Protein AF-A0A9K3IS12-F1 (afdb_monomer)

Secondary structure (DSSP, 8-state):
--------EEPEEE-PPP--SSS--STTHHHH------TTS---SEEE--SSHHHHHHHHHHHHHTT-EEEEESS---TT-TTT--SS-EEEEEGGG---EEEETTTTEEEE-TT-BHHHHHHHHHTT-SSEE----S-TTSBHHHHHHT---

Radius of gyration: 18.66 Å; Cα contacts (8 Å, |Δi|>4): 266; chains: 1; bounding box: 46×37×56 Å

Sequence (153 aa):
MMNSRLNCSVITLHFRRFHNLSSIQNQQCHHLFSTHLHPNIRKPSVIVTPTIETQIQAALFCAKKHRYEMRIRDGGHDFEGLSYTADVPFVMLDLVNMRAIDVNVANRTAWVQGGALLGELYYTISQKTDTLYFPAGIWAGVGVSGFLSGGGC

InterPro domains:
  IPR006094 FAD linked oxidase, N-terminal [PF01565] (44-152)
  IPR016166 FAD-binding domain, PCMH-type [PS51387] (40-153)
  IPR016167 FAD-binding, type PCMH, subdomain 1 [G3DSA:3.30.43.10] (3-98)
  IPR016169 FAD-binding, type PCMH, subdomain 2 [G3DSA:3.30.465.10] (103-152)
  IPR036318 FAD-binding, type PCMH-like superfamily [SSF56176] (34-153)

Mean predicted aligned error: 7.51 Å

Organism: Helianthus annuus (NCBI:txid4232)

Structure (mmCIF, N/CA/C/O backbone):
data_AF-A0A9K3IS12-F1
#
_entry.id   AF-A0A9K3IS12-F1
#
loop_
_atom_site.group_PDB
_atom_site.id
_atom_site.type_symbol
_atom_site.label_atom_id
_atom_site.label_alt_id
_atom_site.label_comp_id
_atom_site.label_asym_id
_atom_site.label_entity_id
_atom_site.label_seq_id
_atom_site.pdbx_PDB_ins_code
_atom_site.Cartn_x
_atom_site.Cartn_y
_atom_site.Cartn_z
_atom_site.occupancy
_atom_site.B_iso_or_equiv
_atom_site.auth_seq_id
_atom_site.auth_comp_id
_atom_site.auth_asym_id
_atom_site.auth_atom_id
_atom_site.pdbx_PDB_model_num
ATOM 1 N N . MET A 1 1 ? -27.878 15.563 28.112 1.00 40.22 1 MET A N 1
ATOM 2 C CA . MET A 1 1 ? -27.207 14.330 28.577 1.00 40.22 1 MET A CA 1
ATOM 3 C C . MET A 1 1 ? -26.304 13.832 27.459 1.00 40.22 1 MET A C 1
ATOM 5 O O . MET A 1 1 ? -26.815 13.278 26.504 1.00 40.22 1 MET A O 1
ATOM 9 N N . MET A 1 2 ? -24.997 14.076 27.527 1.00 48.97 2 MET A N 1
ATOM 10 C CA . MET A 1 2 ? -24.004 13.438 26.649 1.00 48.97 2 MET A CA 1
ATOM 11 C C . MET A 1 2 ? -22.683 13.442 27.413 1.00 48.97 2 MET A C 1
ATOM 13 O O . MET A 1 2 ? -21.858 14.336 27.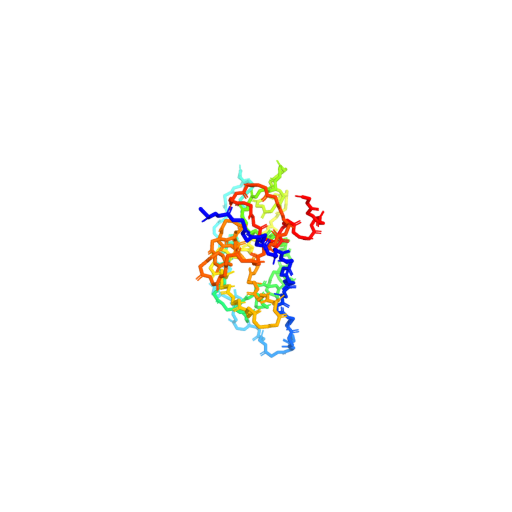287 1.00 48.97 2 MET A O 1
ATOM 17 N N . ASN A 1 3 ? -22.569 12.497 28.340 1.00 49.72 3 ASN A N 1
ATOM 18 C CA . ASN A 1 3 ? -21.341 12.232 29.076 1.00 49.72 3 ASN A CA 1
ATOM 19 C C . ASN A 1 3 ? -21.217 10.719 29.262 1.00 49.72 3 ASN A C 1
ATOM 21 O O . ASN A 1 3 ? -21.309 10.192 30.366 1.00 49.72 3 ASN A O 1
ATOM 25 N N . SER A 1 4 ? -21.090 10.008 28.147 1.00 59.50 4 SER A N 1
ATOM 26 C CA . SER A 1 4 ? -20.476 8.688 28.130 1.00 59.50 4 SER A CA 1
ATOM 27 C C . SER A 1 4 ? -19.090 8.889 27.531 1.00 59.50 4 SER A C 1
ATOM 29 O O . SER A 1 4 ? -18.954 9.288 26.378 1.00 59.50 4 SER A O 1
ATOM 31 N N . ARG A 1 5 ? -18.038 8.683 28.329 1.00 64.94 5 ARG A N 1
ATOM 32 C CA . ARG A 1 5 ? -16.678 8.605 27.789 1.00 64.94 5 ARG A CA 1
ATOM 33 C C . ARG A 1 5 ? -16.667 7.451 26.785 1.00 64.94 5 ARG A C 1
ATOM 35 O O . ARG A 1 5 ? -16.764 6.297 27.198 1.00 64.94 5 ARG A O 1
ATOM 42 N N . LEU A 1 6 ? -16.599 7.752 25.488 1.00 69.25 6 LEU A N 1
ATOM 43 C CA . LEU A 1 6 ? -16.323 6.742 24.470 1.00 69.25 6 LEU A CA 1
ATOM 44 C C . LEU A 1 6 ? -14.930 6.191 24.771 1.00 69.25 6 LEU A C 1
ATOM 46 O O . LEU A 1 6 ? -13.941 6.923 24.763 1.00 69.25 6 LEU A O 1
ATOM 50 N N . ASN A 1 7 ? -14.870 4.917 25.1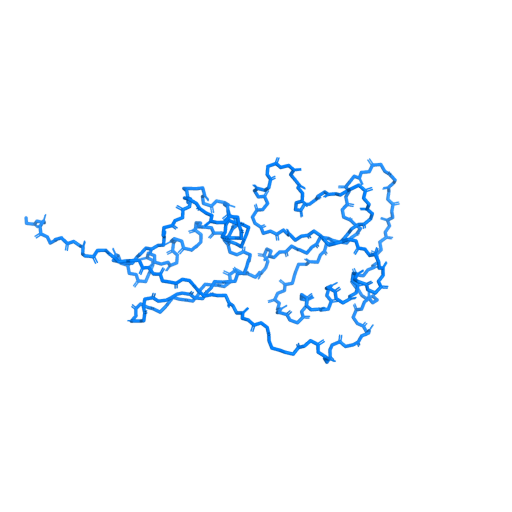47 1.00 84.81 7 ASN A N 1
ATOM 51 C CA . ASN A 1 7 ? -13.614 4.271 25.485 1.00 84.81 7 ASN A CA 1
ATOM 52 C C . ASN A 1 7 ? -12.930 3.837 24.184 1.00 84.81 7 ASN A C 1
ATOM 54 O O . ASN A 1 7 ? -13.151 2.725 23.702 1.00 84.81 7 ASN A O 1
ATOM 58 N N . CYS A 1 8 ? -12.170 4.751 23.580 1.00 89.38 8 CYS A N 1
ATOM 59 C CA . CYS A 1 8 ? -11.489 4.498 22.317 1.00 89.38 8 CYS A CA 1
ATOM 60 C C . CYS A 1 8 ? -10.252 3.613 22.511 1.00 89.38 8 CYS A C 1
ATOM 62 O O . CYS A 1 8 ? -9.457 3.824 23.425 1.00 89.38 8 CYS A O 1
ATOM 64 N N . SER A 1 9 ? -10.071 2.631 21.632 1.00 95.12 9 SER A N 1
ATOM 65 C CA . SER A 1 9 ? -8.968 1.669 21.667 1.00 95.12 9 SER A CA 1
ATOM 66 C C . SER A 1 9 ? -8.271 1.563 20.313 1.00 95.12 9 SER A C 1
ATOM 68 O O . SER A 1 9 ? -8.886 1.726 19.263 1.00 95.12 9 SER A O 1
ATOM 70 N N . VAL A 1 10 ? -6.978 1.252 20.338 1.00 95.06 10 VAL A N 1
ATOM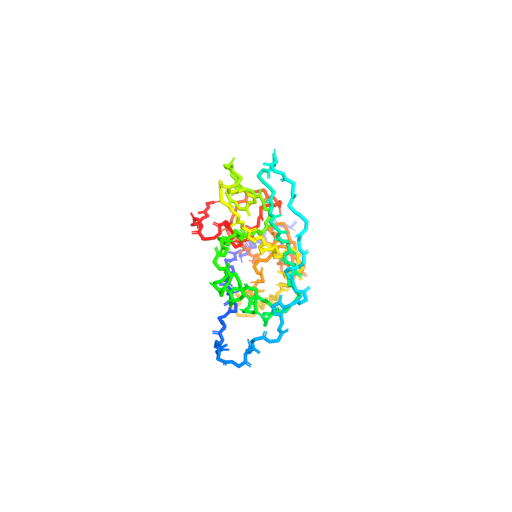 71 C CA . VAL A 1 10 ? -6.191 1.040 19.119 1.00 95.06 10 VAL A CA 1
ATOM 72 C C . VAL A 1 10 ? -6.535 -0.315 18.494 1.00 95.06 10 VAL A C 1
ATOM 74 O O . VAL A 1 10 ? -6.648 -1.317 19.203 1.00 95.06 10 VAL A O 1
ATOM 77 N N . ILE A 1 11 ? -6.680 -0.342 17.168 1.00 96.56 11 ILE A N 1
ATOM 78 C CA . ILE A 1 11 ? -6.781 -1.562 16.363 1.00 96.56 11 ILE A CA 1
ATOM 79 C C . ILE A 1 11 ? -5.389 -1.998 15.885 1.00 96.56 11 ILE A C 1
ATOM 81 O O . ILE A 1 11 ? -4.571 -1.170 15.494 1.00 96.56 11 ILE A O 1
ATOM 85 N N . THR A 1 12 ? -5.095 -3.295 15.901 1.00 96.12 12 THR A N 1
ATOM 86 C CA . THR A 1 12 ? -3.829 -3.834 15.380 1.00 96.12 12 THR A CA 1
ATOM 87 C C . THR A 1 12 ? -3.954 -4.177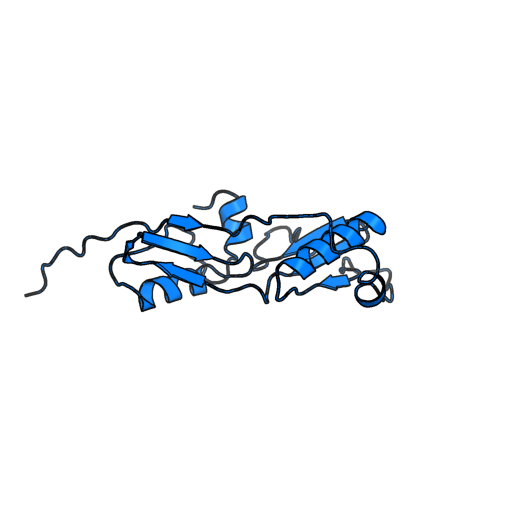 13.898 1.00 96.12 12 THR A C 1
ATOM 89 O O . THR A 1 12 ? -4.904 -4.845 13.494 1.00 96.12 12 THR A O 1
ATOM 92 N N . LEU A 1 13 ? -2.986 -3.763 13.078 1.00 94.12 13 LEU A N 1
ATOM 93 C CA . LEU A 1 13 ? -2.959 -4.127 11.660 1.00 94.12 13 LEU A CA 1
ATOM 94 C C . LEU A 1 13 ? -2.152 -5.398 11.410 1.00 94.12 13 LEU A C 1
ATOM 96 O O . LEU A 1 13 ? -1.091 -5.615 11.995 1.00 94.12 13 LEU A O 1
ATOM 100 N N . HIS A 1 14 ? -2.635 -6.198 10.468 1.00 92.88 14 HIS A N 1
ATOM 101 C CA . HIS A 1 14 ? -1.951 -7.362 9.936 1.00 92.88 14 HIS A CA 1
ATOM 102 C C . HIS A 1 14 ? -1.804 -7.265 8.417 1.00 92.88 14 HIS A C 1
ATOM 104 O O . HIS A 1 14 ? -2.707 -6.825 7.703 1.00 92.88 14 HIS A O 1
ATOM 110 N N . PHE A 1 15 ? -0.667 -7.756 7.929 1.00 83.06 15 PHE A N 1
ATOM 111 C CA . PHE A 1 15 ? -0.365 -7.908 6.508 1.00 83.06 15 PHE A CA 1
ATOM 112 C C . PHE A 1 15 ? -0.241 -9.387 6.183 1.00 83.06 15 PHE A C 1
ATOM 114 O O . PHE A 1 15 ? 0.393 -10.137 6.933 1.00 83.06 15 PHE A O 1
ATOM 121 N N . ARG A 1 16 ? -0.852 -9.826 5.074 1.00 72.25 16 ARG A N 1
ATOM 122 C CA . ARG A 1 16 ? -0.760 -11.227 4.645 1.00 72.25 16 ARG A CA 1
ATOM 123 C C . ARG A 1 16 ? 0.693 -11.582 4.367 1.00 72.25 16 ARG A C 1
ATOM 125 O O . ARG A 1 16 ? 1.360 -10.966 3.541 1.00 72.25 16 ARG A O 1
ATOM 132 N N . A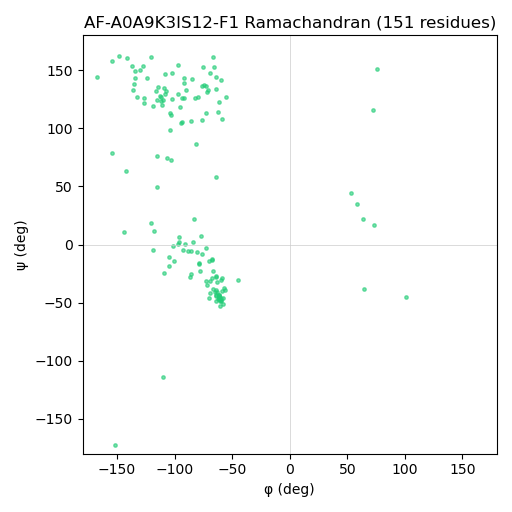RG A 1 17 ? 1.175 -12.602 5.076 1.00 64.50 17 ARG A N 1
ATOM 133 C CA . ARG A 1 17 ? 2.467 -13.223 4.813 1.00 64.50 17 ARG A CA 1
ATOM 134 C C . ARG A 1 17 ? 2.292 -14.234 3.686 1.00 64.50 17 ARG A C 1
ATOM 136 O O . ARG A 1 17 ? 1.456 -15.128 3.783 1.00 64.50 17 ARG A O 1
ATOM 143 N N . PHE A 1 18 ? 3.096 -14.112 2.638 1.00 60.59 18 PHE A N 1
ATOM 144 C CA . PHE A 1 18 ? 3.073 -15.063 1.531 1.00 60.59 18 PHE A CA 1
ATOM 145 C C . PHE A 1 18 ? 3.676 -16.409 1.960 1.00 60.59 18 PHE A C 1
ATOM 147 O O . PHE A 1 18 ? 4.779 -16.456 2.510 1.00 60.59 18 PHE A O 1
ATOM 154 N N . HIS A 1 19 ? 2.972 -17.503 1.667 1.00 50.81 19 HIS A N 1
ATOM 155 C CA . HIS A 1 19 ? 3.489 -18.868 1.765 1.00 50.81 19 HIS A CA 1
ATOM 156 C C . HIS A 1 19 ? 3.675 -19.437 0.344 1.00 50.81 19 HIS A C 1
ATOM 158 O O . HIS A 1 19 ? 2.788 -19.295 -0.490 1.00 50.81 19 HIS A O 1
ATOM 164 N N . ASN A 1 20 ? 4.823 -20.084 0.095 1.00 52.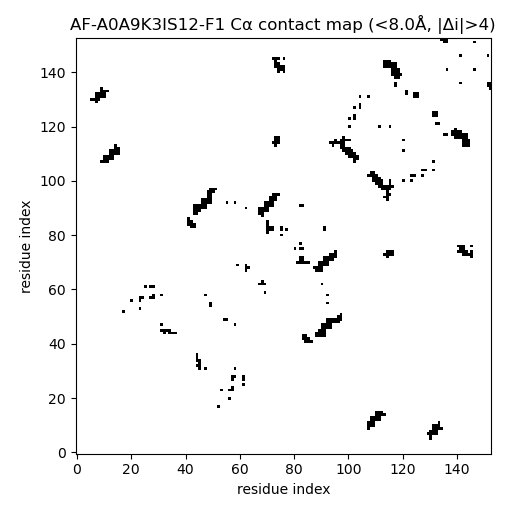78 20 ASN A N 1
ATOM 165 C CA . ASN A 1 20 ? 5.307 -20.659 -1.178 1.00 52.78 20 ASN A CA 1
ATOM 166 C C . ASN A 1 20 ? 5.764 -19.680 -2.282 1.00 52.78 20 ASN A C 1
ATOM 168 O O . ASN A 1 20 ? 4.975 -18.959 -2.880 1.00 52.78 20 ASN A O 1
ATOM 172 N N . LEU A 1 21 ? 7.065 -19.748 -2.604 1.00 52.09 21 LEU A N 1
ATOM 173 C CA . LEU A 1 21 ? 7.755 -19.036 -3.698 1.00 52.09 21 LEU A CA 1
ATOM 174 C C . LEU A 1 21 ? 8.020 -19.929 -4.933 1.00 52.09 21 LEU A C 1
ATOM 176 O O . LEU A 1 21 ? 8.634 -19.477 -5.895 1.00 52.09 21 LEU A O 1
ATOM 180 N N . SER A 1 22 ? 7.638 -21.209 -4.898 1.00 51.59 22 SER A N 1
ATOM 181 C CA . SER A 1 22 ? 8.244 -22.246 -5.749 1.00 51.59 22 SER A CA 1
ATOM 182 C C . SER A 1 22 ? 7.459 -22.656 -7.002 1.00 51.59 22 SER A C 1
ATOM 184 O O . SER A 1 22 ? 8.054 -23.292 -7.867 1.00 51.59 22 SER A O 1
ATOM 186 N N . SER A 1 23 ? 6.172 -22.317 -7.153 1.00 51.72 23 SER A N 1
ATOM 187 C CA . SER A 1 23 ? 5.315 -22.960 -8.174 1.00 51.72 23 SER A CA 1
ATOM 188 C C . SER A 1 23 ? 4.992 -22.137 -9.427 1.00 51.72 23 SER A C 1
ATOM 190 O O . SER A 1 23 ? 4.473 -22.697 -10.388 1.00 51.72 23 SER A O 1
ATOM 192 N N . ILE A 1 24 ? 5.294 -20.836 -9.472 1.00 53.81 24 ILE A N 1
ATOM 193 C CA . ILE A 1 24 ? 4.850 -19.965 -10.576 1.00 53.81 24 ILE A CA 1
ATOM 194 C C . ILE A 1 24 ? 6.021 -19.711 -11.525 1.00 53.81 24 ILE A C 1
ATOM 196 O O . ILE A 1 24 ? 6.671 -18.667 -11.514 1.00 53.81 24 ILE A O 1
ATOM 200 N N . GLN A 1 25 ? 6.367 -20.749 -12.285 1.00 57.81 25 GLN A N 1
ATOM 201 C CA . GLN A 1 25 ? 7.590 -20.796 -13.078 1.00 57.81 25 GLN A CA 1
ATOM 202 C C . GLN A 1 25 ? 7.372 -20.408 -14.551 1.00 57.81 25 GLN A C 1
ATOM 204 O O . GLN A 1 25 ? 6.551 -20.962 -15.275 1.00 57.81 25 GLN A O 1
ATOM 209 N N . ASN A 1 26 ? 8.228 -19.482 -14.994 1.00 51.00 26 ASN A N 1
ATOM 210 C CA . ASN A 1 26 ? 8.670 -19.183 -16.362 1.00 51.00 26 ASN A CA 1
ATOM 211 C C . ASN A 1 26 ? 7.685 -18.657 -17.421 1.00 51.00 26 ASN A C 1
ATOM 213 O O . ASN A 1 26 ? 8.109 -17.806 -18.203 1.00 51.00 26 ASN A O 1
ATOM 217 N N . GLN A 1 27 ? 6.427 -19.100 -17.491 1.00 53.44 27 GLN A N 1
ATOM 218 C CA . GLN A 1 27 ? 5.558 -18.758 -18.636 1.00 53.44 27 GLN A CA 1
ATOM 219 C C . GLN A 1 27 ? 4.976 -17.331 -18.594 1.00 53.44 27 GLN A C 1
ATOM 221 O O . GLN A 1 27 ? 4.664 -16.765 -19.639 1.00 53.44 27 GLN A O 1
ATOM 226 N N . GLN A 1 28 ? 4.890 -16.702 -17.417 1.00 59.34 28 GLN A N 1
ATOM 227 C CA . GLN A 1 28 ? 4.280 -15.371 -17.257 1.00 59.34 28 GLN A CA 1
ATOM 228 C C . GLN A 1 28 ? 5.169 -14.189 -17.667 1.00 59.34 28 GLN A C 1
ATOM 230 O O . GLN A 1 28 ? 4.651 -13.094 -17.879 1.00 59.34 28 GLN A O 1
ATOM 235 N N . CYS A 1 29 ? 6.484 -14.375 -17.824 1.00 61.34 29 CYS A N 1
ATOM 236 C CA . CYS A 1 29 ? 7.371 -13.245 -18.124 1.00 61.34 29 CYS A CA 1
ATOM 237 C C . CYS A 1 29 ? 7.158 -12.679 -19.538 1.00 61.34 29 CYS A C 1
ATOM 239 O O . CYS A 1 29 ? 7.294 -11.476 -19.737 1.00 61.34 29 CYS A O 1
ATOM 241 N N . HIS A 1 30 ? 6.770 -13.510 -20.511 1.00 53.09 30 HIS A N 1
ATOM 242 C CA . HIS A 1 30 ? 6.589 -13.057 -21.895 1.00 53.09 30 HIS A CA 1
ATOM 243 C C . HIS A 1 30 ? 5.409 -12.093 -22.079 1.00 53.09 30 HIS A C 1
ATOM 245 O O . HIS A 1 30 ? 5.464 -11.246 -22.963 1.00 53.09 30 HIS A O 1
ATOM 251 N N . HIS A 1 31 ? 4.362 -12.192 -21.251 1.00 54.38 31 HIS A N 1
ATOM 252 C CA . HIS A 1 31 ? 3.179 -11.332 -21.374 1.00 54.38 31 HIS A CA 1
ATOM 253 C C . HIS A 1 31 ? 3.336 -9.993 -20.634 1.00 54.38 31 HIS A C 1
ATOM 255 O O . HIS A 1 31 ? 2.710 -9.008 -21.008 1.00 54.38 31 HIS A O 1
ATOM 261 N N . LEU A 1 32 ? 4.182 -9.950 -19.596 1.00 51.75 32 LEU A N 1
ATOM 262 C CA . LEU A 1 32 ? 4.371 -8.771 -18.743 1.00 51.75 32 LEU A CA 1
ATOM 263 C C . LEU A 1 32 ? 5.425 -7.784 -19.282 1.00 51.75 32 LEU A C 1
ATOM 265 O O . LEU A 1 32 ? 5.318 -6.596 -19.003 1.00 51.75 32 LEU A O 1
ATOM 269 N N . PHE A 1 33 ? 6.424 -8.240 -20.051 1.00 55.41 33 PHE A N 1
ATOM 270 C CA . PHE A 1 33 ? 7.605 -7.437 -20.424 1.00 55.41 33 PHE A CA 1
ATOM 271 C C . PHE A 1 33 ? 7.747 -7.125 -21.924 1.00 55.41 33 PHE A C 1
ATOM 273 O O . PHE A 1 33 ? 8.822 -7.298 -22.492 1.00 55.41 33 PHE A O 1
ATOM 280 N N . SER A 1 34 ? 6.691 -6.627 -22.579 1.00 43.72 34 SER A N 1
ATOM 281 C CA . SER A 1 34 ? 6.795 -6.064 -23.938 1.00 43.72 34 SER A CA 1
ATOM 282 C C . SER A 1 34 ? 7.009 -4.549 -23.867 1.00 43.72 34 SER A C 1
ATOM 284 O O . SER A 1 34 ? 6.073 -3.819 -23.550 1.00 43.72 34 SER A O 1
ATOM 286 N N . THR A 1 35 ? 8.225 -4.054 -24.132 1.00 52.91 35 THR A N 1
ATOM 287 C CA . THR A 1 35 ? 8.545 -2.622 -23.953 1.00 52.91 35 THR A CA 1
ATOM 288 C C . THR A 1 35 ? 9.269 -1.999 -25.138 1.00 52.91 35 THR A C 1
ATOM 290 O O . THR A 1 35 ? 10.346 -2.452 -25.522 1.00 52.91 35 THR A O 1
ATOM 293 N N . HIS A 1 36 ? 8.714 -0.892 -25.640 1.00 45.56 36 HIS A N 1
ATOM 294 C CA . HIS A 1 36 ? 9.414 0.110 -26.443 1.00 45.56 36 HIS A CA 1
ATOM 295 C C . HIS A 1 36 ? 10.223 1.033 -25.521 1.00 45.56 36 HIS A C 1
ATOM 297 O O . HIS A 1 36 ? 9.673 1.623 -24.592 1.00 45.56 36 HIS A O 1
ATOM 303 N N . LEU A 1 37 ? 11.521 1.182 -25.789 1.00 47.22 37 LEU A N 1
ATOM 304 C CA . LEU A 1 37 ? 12.405 2.093 -25.060 1.00 47.22 37 LEU A CA 1
ATOM 305 C C . LEU A 1 37 ? 12.436 3.461 -25.757 1.00 47.22 37 LEU A C 1
ATOM 307 O O . LEU A 1 37 ? 12.746 3.542 -26.944 1.00 47.22 37 LEU A O 1
ATOM 311 N N . HIS A 1 38 ? 12.160 4.537 -25.014 1.00 45.03 38 HIS A N 1
ATOM 312 C CA . HIS A 1 38 ? 12.496 5.908 -25.411 1.00 45.03 38 HIS A CA 1
ATOM 313 C C . HIS A 1 38 ? 13.653 6.413 -24.524 1.00 45.03 38 HIS A C 1
ATOM 315 O O . HIS A 1 38 ? 13.533 6.321 -23.303 1.00 45.03 38 HIS A O 1
ATOM 321 N N . PRO A 1 39 ? 14.749 6.968 -25.080 1.00 50.69 39 PRO A N 1
ATOM 322 C CA . PRO A 1 39 ? 16.012 7.102 -24.344 1.00 50.69 39 PRO A CA 1
ATOM 323 C C . PRO A 1 39 ? 16.090 8.220 -23.289 1.00 50.69 39 PRO A C 1
ATOM 325 O O . PRO A 1 39 ? 17.071 8.270 -22.559 1.00 50.69 39 PRO A O 1
ATOM 328 N N . ASN A 1 40 ? 15.103 9.116 -23.180 1.00 53.75 40 ASN A N 1
ATOM 329 C CA . ASN A 1 40 ? 15.286 10.389 -22.459 1.00 53.75 40 ASN A CA 1
ATOM 330 C C . ASN A 1 40 ? 14.343 10.618 -21.270 1.00 53.75 40 ASN A C 1
ATOM 332 O O . ASN A 1 40 ? 14.170 11.757 -20.842 1.00 53.75 40 ASN A O 1
ATOM 336 N N . ILE A 1 41 ? 13.707 9.577 -20.723 1.00 54.62 41 ILE A N 1
ATOM 337 C CA . ILE A 1 41 ? 12.866 9.748 -19.531 1.00 54.62 41 ILE A CA 1
ATOM 338 C C . ILE A 1 41 ? 13.126 8.621 -18.533 1.00 54.62 41 ILE A C 1
ATOM 340 O O . ILE A 1 41 ? 13.094 7.456 -18.919 1.00 54.62 41 ILE A O 1
ATOM 344 N N . ARG A 1 42 ? 13.317 8.981 -17.251 1.00 76.12 42 ARG A N 1
ATOM 345 C CA . ARG A 1 42 ? 13.338 8.087 -16.070 1.00 76.12 42 ARG A CA 1
ATOM 346 C C . ARG A 1 42 ? 11.965 7.430 -15.860 1.00 76.12 42 ARG A C 1
ATOM 348 O O . ARG A 1 42 ? 11.295 7.660 -14.858 1.00 76.12 42 ARG A O 1
ATOM 355 N N . LYS A 1 43 ? 11.483 6.708 -16.869 1.00 83.25 43 LYS A N 1
ATOM 356 C CA . LYS A 1 43 ? 10.198 6.012 -16.888 1.00 83.25 43 LYS A CA 1
ATOM 357 C C . LYS A 1 43 ? 10.430 4.523 -16.649 1.00 83.25 43 LYS A C 1
ATOM 359 O O . LYS A 1 43 ? 11.448 3.993 -17.097 1.00 83.25 43 LYS A O 1
ATOM 364 N N . PRO A 1 44 ? 9.482 3.843 -15.989 1.00 89.19 44 PRO A N 1
ATOM 365 C CA . PRO A 1 44 ? 9.539 2.398 -15.877 1.00 89.19 44 PRO A CA 1
ATOM 366 C C . PRO A 1 44 ? 9.527 1.777 -17.271 1.00 89.19 44 PRO A C 1
ATOM 368 O O . PRO A 1 44 ? 8.803 2.233 -18.157 1.00 89.19 44 PRO A O 1
ATOM 371 N N . SER A 1 45 ? 10.307 0.714 -17.450 1.00 90.31 45 SER A N 1
ATOM 372 C CA . SER A 1 45 ? 10.195 -0.126 -18.641 1.00 90.31 45 SER A CA 1
ATOM 373 C C . SER A 1 45 ? 8.819 -0.789 -18.657 1.00 90.31 45 SER A C 1
ATOM 375 O O . SER A 1 45 ? 8.126 -0.745 -19.665 1.00 90.31 45 SER A O 1
ATOM 377 N N . VAL A 1 46 ? 8.381 -1.312 -17.507 1.00 90.69 46 VAL A N 1
ATOM 378 C CA . VAL A 1 46 ? 7.066 -1.941 -17.321 1.00 90.69 46 VAL A CA 1
ATOM 379 C C . VAL A 1 46 ? 6.412 -1.452 -16.047 1.00 90.69 46 VAL A C 1
ATOM 381 O O . VAL A 1 46 ? 7.080 -1.291 -15.027 1.00 90.69 46 VAL A O 1
ATOM 384 N N . ILE A 1 47 ? 5.092 -1.292 -16.099 1.00 92.94 47 ILE A N 1
ATOM 385 C CA . ILE A 1 47 ? 4.245 -1.099 -14.926 1.00 92.94 47 ILE A CA 1
ATOM 386 C C . ILE A 1 47 ? 3.404 -2.361 -14.736 1.00 92.94 47 ILE A C 1
ATOM 388 O O . ILE A 1 47 ? 2.687 -2.767 -15.648 1.00 92.94 47 ILE A O 1
ATOM 392 N N . VAL A 1 48 ? 3.486 -2.972 -13.556 1.00 95.00 48 VAL A N 1
ATOM 393 C CA . VAL A 1 48 ? 2.673 -4.129 -13.166 1.00 95.00 48 VAL A CA 1
ATOM 394 C C . VAL A 1 48 ? 1.708 -3.703 -12.067 1.00 95.00 48 VAL A C 1
ATOM 396 O O . VAL A 1 48 ? 2.151 -3.242 -11.020 1.00 95.00 48 VAL A O 1
ATOM 399 N N . THR A 1 49 ? 0.407 -3.890 -12.288 1.00 94.94 49 THR A N 1
ATOM 400 C CA . THR A 1 49 ? -0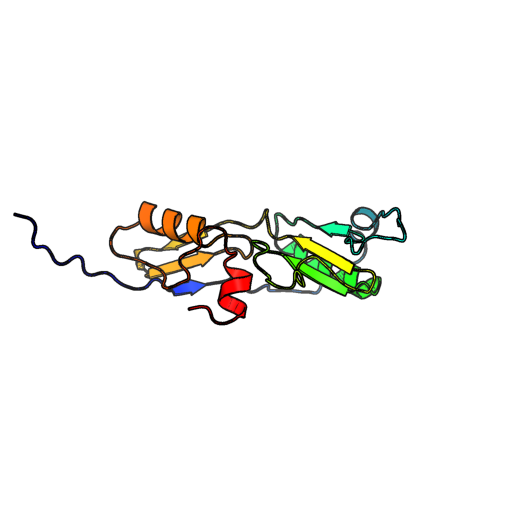.669 -3.527 -11.349 1.00 94.94 49 THR A CA 1
ATOM 401 C C . THR A 1 49 ? -1.420 -4.770 -10.850 1.00 94.94 49 THR A C 1
ATOM 403 O O . THR A 1 49 ? -2.519 -5.070 -11.330 1.00 94.94 49 THR A O 1
ATOM 406 N N . PRO A 1 50 ? -0.831 -5.554 -9.925 1.00 94.12 50 PRO A N 1
ATOM 407 C CA . PRO A 1 50 ? -1.380 -6.841 -9.519 1.00 94.12 50 PRO A CA 1
ATOM 408 C C . PRO A 1 50 ? -2.746 -6.696 -8.841 1.00 94.12 50 PRO A C 1
ATOM 410 O O . PRO A 1 50 ? -2.971 -5.772 -8.071 1.00 94.12 50 PRO A O 1
ATOM 413 N N . THR A 1 51 ? -3.643 -7.646 -9.078 1.00 92.12 51 THR A N 1
ATOM 414 C CA . THR A 1 51 ? -4.931 -7.792 -8.376 1.00 92.12 51 THR A CA 1
ATOM 415 C C . THR A 1 51 ? -4.907 -8.942 -7.372 1.00 92.12 51 THR A C 1
ATOM 417 O O . THR A 1 51 ? -5.760 -9.025 -6.493 1.00 92.12 51 THR A O 1
ATOM 420 N N . ILE A 1 52 ? -3.942 -9.856 -7.514 1.00 89.56 52 ILE A N 1
ATOM 421 C CA . ILE A 1 52 ? -3.756 -11.021 -6.649 1.00 89.56 52 ILE A CA 1
ATOM 422 C C . ILE A 1 52 ? -2.278 -11.221 -6.317 1.00 89.56 52 ILE A C 1
ATOM 424 O O . ILE A 1 52 ? -1.379 -10.883 -7.084 1.00 89.56 52 ILE A O 1
ATOM 428 N N . GLU A 1 53 ? -2.035 -11.841 -5.172 1.00 89.12 53 GLU A N 1
ATOM 429 C CA . GLU A 1 53 ? -0.713 -12.045 -4.574 1.00 89.12 53 GLU A CA 1
ATOM 430 C C . GLU A 1 53 ? 0.274 -12.785 -5.492 1.00 89.12 53 GLU A C 1
ATOM 432 O O . GLU A 1 53 ? 1.455 -12.448 -5.570 1.00 89.12 53 GLU A O 1
ATOM 437 N N . THR A 1 54 ? -0.217 -13.760 -6.254 1.00 88.50 54 THR A N 1
ATOM 438 C CA . THR A 1 54 ? 0.591 -14.556 -7.187 1.00 88.50 54 THR A CA 1
ATOM 439 C C . THR A 1 54 ? 1.188 -13.725 -8.325 1.00 88.50 54 THR A C 1
ATOM 441 O O . THR A 1 54 ? 2.262 -14.050 -8.833 1.00 88.50 54 THR A O 1
ATOM 444 N N . GLN A 1 55 ? 0.551 -12.613 -8.704 1.00 90.25 55 GLN A N 1
ATOM 445 C CA . GLN A 1 55 ? 1.082 -11.701 -9.719 1.00 90.25 55 GLN A CA 1
ATOM 446 C C . GLN A 1 55 ? 2.272 -10.888 -9.191 1.00 90.25 55 GLN A C 1
ATOM 448 O O . GLN A 1 55 ? 3.199 -10.626 -9.956 1.00 90.25 55 GLN A O 1
ATOM 453 N N . ILE A 1 56 ? 2.310 -10.560 -7.889 1.00 92.25 56 ILE A N 1
ATOM 454 C CA . ILE A 1 56 ? 3.498 -9.958 -7.255 1.00 92.25 56 ILE A CA 1
ATOM 455 C C . ILE A 1 56 ? 4.678 -10.925 -7.359 1.00 92.25 56 ILE A C 1
ATOM 457 O O . ILE A 1 56 ? 5.772 -10.538 -7.768 1.00 92.25 56 ILE A O 1
ATOM 461 N N . GLN A 1 57 ? 4.451 -12.199 -7.027 1.00 89.00 57 GLN A N 1
ATOM 462 C CA . GLN A 1 57 ? 5.487 -13.232 -7.087 1.00 89.00 57 GLN A CA 1
ATOM 463 C C . GLN A 1 57 ? 6.048 -13.380 -8.507 1.00 89.00 57 GLN A C 1
ATOM 465 O O . GLN A 1 57 ? 7.267 -13.381 -8.690 1.00 89.00 57 GLN A O 1
ATOM 470 N N . ALA A 1 58 ? 5.168 -13.438 -9.513 1.00 89.62 58 ALA A N 1
ATOM 471 C CA . ALA A 1 58 ? 5.564 -13.501 -10.916 1.00 89.62 58 ALA A CA 1
ATOM 472 C C . ALA A 1 58 ? 6.368 -12.259 -11.345 1.00 89.62 58 ALA A C 1
ATOM 474 O O . ALA A 1 58 ? 7.418 -12.396 -11.974 1.00 89.62 58 ALA A O 1
ATOM 475 N N . ALA A 1 59 ? 5.931 -11.055 -10.961 1.00 91.9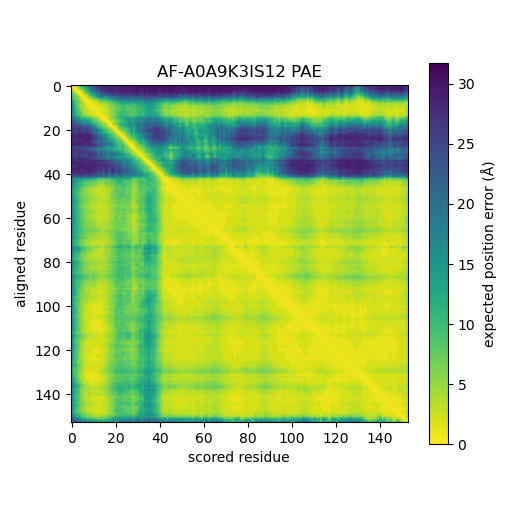4 59 ALA A N 1
ATOM 476 C CA . ALA A 1 59 ? 6.629 -9.810 -11.281 1.00 91.94 59 ALA A CA 1
ATOM 477 C C . ALA A 1 59 ? 8.043 -9.765 -10.682 1.00 91.94 59 ALA A C 1
ATOM 479 O O . ALA A 1 59 ? 9.002 -9.460 -11.392 1.00 91.94 59 ALA A O 1
ATOM 480 N N . LEU A 1 60 ? 8.190 -10.132 -9.403 1.00 92.94 60 LEU A N 1
ATOM 481 C CA . LEU A 1 60 ? 9.487 -10.208 -8.722 1.00 92.94 60 LEU A CA 1
ATOM 482 C C . LEU A 1 60 ? 10.413 -11.237 -9.380 1.00 92.94 60 LEU A C 1
ATOM 484 O O . LEU A 1 60 ? 11.588 -10.951 -9.625 1.00 92.94 60 LEU A O 1
ATOM 488 N N . PHE A 1 61 ? 9.886 -12.422 -9.699 1.00 91.06 61 PHE A N 1
ATOM 489 C CA . PHE A 1 61 ? 10.642 -13.470 -10.381 1.00 91.06 61 PHE A CA 1
ATOM 490 C C . PHE A 1 61 ? 11.154 -12.994 -11.745 1.00 91.06 61 PHE A C 1
ATOM 492 O O . PHE A 1 61 ? 12.341 -13.135 -12.044 1.00 91.06 61 PHE A O 1
ATOM 499 N N . CYS A 1 62 ? 10.285 -12.401 -12.562 1.00 89.38 62 CYS A N 1
ATOM 500 C CA . CYS A 1 62 ? 10.650 -11.954 -13.899 1.00 89.38 62 CYS A CA 1
ATOM 501 C C . CYS A 1 62 ? 11.608 -10.756 -13.878 1.00 89.38 62 CYS A C 1
ATOM 503 O O . CYS A 1 62 ? 12.586 -10.770 -14.623 1.00 89.38 62 CYS A O 1
ATOM 505 N N . ALA A 1 63 ? 11.402 -9.769 -12.997 1.00 92.31 63 ALA A N 1
ATOM 506 C CA . ALA A 1 63 ? 12.331 -8.647 -12.844 1.00 92.31 63 ALA A CA 1
ATOM 507 C C . ALA A 1 63 ? 13.741 -9.148 -12.495 1.00 92.31 63 ALA A C 1
ATOM 509 O O . ALA A 1 63 ? 14.711 -8.788 -13.160 1.00 92.31 63 ALA A O 1
ATOM 510 N N . LYS A 1 64 ? 13.843 -10.091 -11.544 1.00 92.62 64 LYS A N 1
ATOM 511 C CA . LYS A 1 64 ? 15.113 -10.738 -11.191 1.00 92.62 64 LYS A CA 1
ATOM 512 C C . LYS A 1 64 ? 15.715 -11.516 -12.365 1.00 92.62 64 LYS A C 1
ATOM 514 O O . LYS A 1 64 ? 16.903 -11.373 -12.643 1.00 92.62 64 LYS A O 1
ATOM 519 N N . LYS A 1 65 ? 14.912 -12.328 -13.064 1.00 91.50 65 LYS A N 1
ATOM 520 C CA . LYS A 1 65 ? 15.353 -13.133 -14.218 1.00 91.50 65 LYS A CA 1
ATOM 521 C C . LYS A 1 65 ? 15.920 -12.263 -15.344 1.00 91.50 65 LYS A C 1
ATOM 523 O O . LYS A 1 65 ? 16.923 -12.634 -15.947 1.00 91.50 65 LYS A O 1
ATOM 528 N N . HIS A 1 66 ? 15.298 -11.116 -15.601 1.00 89.19 66 HIS A N 1
ATOM 529 C CA . HIS A 1 66 ? 15.677 -10.188 -16.667 1.00 89.19 66 HIS A CA 1
ATOM 530 C C . HIS A 1 66 ? 16.585 -9.038 -16.197 1.00 89.19 66 HIS A C 1
ATOM 532 O O . HIS A 1 66 ? 16.911 -8.169 -16.998 1.00 89.19 66 HIS A O 1
ATOM 538 N N . ARG A 1 67 ? 17.049 -9.065 -14.937 1.00 92.19 67 ARG A N 1
ATOM 539 C CA . ARG A 1 67 ? 17.970 -8.079 -14.338 1.00 92.19 67 ARG A CA 1
ATOM 540 C C . ARG A 1 67 ? 17.451 -6.635 -14.362 1.00 92.19 67 ARG A C 1
ATOM 542 O O . ARG A 1 67 ? 18.239 -5.704 -14.490 1.00 92.19 67 ARG A O 1
ATOM 549 N N . TYR A 1 68 ? 16.144 -6.454 -14.213 1.00 93.31 68 TYR A N 1
ATOM 550 C CA . TYR A 1 68 ? 15.569 -5.138 -13.954 1.00 93.31 68 TYR A CA 1
ATOM 551 C C . TYR A 1 68 ? 15.594 -4.828 -12.457 1.00 93.31 68 TYR A C 1
ATOM 553 O O . TYR A 1 68 ? 15.311 -5.707 -11.636 1.00 93.31 68 TYR A O 1
ATOM 561 N N . GLU A 1 69 ? 15.853 -3.569 -12.101 1.00 94.50 69 GLU A N 1
ATOM 562 C CA . GLU A 1 69 ? 15.515 -3.087 -10.761 1.00 94.50 69 GLU A CA 1
ATOM 563 C C . GLU A 1 69 ? 13.997 -3.077 -10.561 1.00 94.50 69 GLU A C 1
ATOM 565 O O . GLU A 1 69 ? 13.225 -2.941 -11.512 1.00 94.50 69 GLU A O 1
ATOM 570 N N . MET A 1 70 ? 13.562 -3.206 -9.309 1.00 94.88 70 MET A N 1
ATOM 571 C CA . MET A 1 70 ? 12.155 -3.111 -8.936 1.00 94.88 70 MET A CA 1
ATOM 572 C C . MET A 1 70 ? 11.944 -1.860 -8.095 1.00 94.88 70 MET A C 1
ATOM 574 O O . MET A 1 70 ? 12.614 -1.689 -7.078 1.00 94.88 70 MET A O 1
ATOM 578 N N . ARG A 1 71 ? 10.976 -1.027 -8.476 1.00 96.12 71 ARG A N 1
ATOM 579 C CA . ARG A 1 71 ? 10.439 0.038 -7.622 1.00 96.12 71 ARG A CA 1
ATOM 580 C C . ARG A 1 71 ? 9.004 -0.316 -7.260 1.00 96.12 71 ARG A C 1
ATOM 582 O O . ARG A 1 71 ? 8.211 -0.650 -8.136 1.00 96.12 71 ARG A O 1
ATOM 589 N N . ILE A 1 72 ? 8.691 -0.317 -5.969 1.00 96.62 72 ILE A N 1
ATOM 590 C CA . ILE A 1 72 ? 7.358 -0.671 -5.472 1.00 96.62 72 ILE A CA 1
ATOM 591 C C . ILE A 1 72 ? 6.643 0.625 -5.123 1.00 96.62 72 ILE A C 1
ATOM 593 O O . ILE A 1 72 ? 7.167 1.433 -4.354 1.00 96.62 72 ILE A O 1
ATOM 597 N N . ARG A 1 73 ? 5.456 0.817 -5.694 1.00 96.06 73 ARG A N 1
ATOM 598 C CA . ARG A 1 73 ? 4.624 1.989 -5.459 1.00 96.06 73 ARG A CA 1
ATOM 599 C C . ARG A 1 73 ? 3.316 1.595 -4.787 1.00 96.06 73 ARG A C 1
ATOM 601 O O . ARG A 1 73 ? 2.634 0.672 -5.219 1.00 96.06 73 ARG A O 1
ATOM 608 N N . ASP A 1 74 ? 2.996 2.341 -3.741 1.00 93.88 74 ASP A N 1
ATOM 609 C CA . ASP A 1 74 ? 1.708 2.338 -3.047 1.00 93.88 74 ASP A CA 1
ATOM 610 C C . ASP A 1 74 ? 0.993 3.673 -3.348 1.00 93.88 74 ASP A C 1
ATOM 612 O O . ASP A 1 74 ? 0.731 3.973 -4.510 1.00 93.88 74 ASP A O 1
ATOM 616 N N . GLY A 1 75 ? 0.784 4.545 -2.357 1.00 93.69 75 GLY A N 1
ATOM 617 C CA . GLY A 1 75 ? 0.185 5.875 -2.546 1.00 93.69 75 GLY A CA 1
ATOM 618 C C . GLY A 1 75 ? 1.084 6.920 -3.227 1.00 93.69 75 GLY A C 1
ATOM 619 O O . GLY A 1 75 ? 0.646 8.042 -3.453 1.00 93.69 75 GLY A O 1
ATOM 620 N N . GLY A 1 76 ? 2.345 6.596 -3.543 1.00 93.44 76 GLY A N 1
ATOM 621 C CA . GLY A 1 76 ? 3.247 7.491 -4.290 1.00 93.44 76 GLY A CA 1
ATOM 622 C C . GLY A 1 76 ? 3.784 8.704 -3.514 1.00 93.44 76 GLY A C 1
ATOM 623 O O . GLY A 1 76 ? 4.299 9.629 -4.127 1.00 93.44 76 GLY A O 1
ATOM 624 N N . HIS A 1 77 ? 3.705 8.691 -2.182 1.00 94.00 77 HIS A N 1
ATOM 625 C CA . HIS A 1 77 ? 4.153 9.772 -1.288 1.00 94.00 77 HIS A CA 1
ATOM 626 C C . HIS A 1 77 ? 5.664 9.755 -0.968 1.00 94.00 77 HIS A C 1
ATOM 628 O O . HIS A 1 77 ? 6.101 10.292 0.049 1.00 94.00 77 HIS A O 1
ATOM 634 N N . ASP A 1 78 ? 6.469 9.124 -1.821 1.00 92.19 78 ASP A N 1
ATOM 635 C CA . ASP A 1 78 ? 7.925 9.163 -1.697 1.00 92.19 78 ASP A CA 1
ATOM 636 C C . ASP A 1 78 ? 8.425 10.554 -2.112 1.00 92.19 78 ASP A C 1
ATOM 638 O O . ASP A 1 78 ? 8.282 10.931 -3.275 1.00 92.19 78 ASP A O 1
ATOM 642 N N . PHE A 1 79 ? 8.975 11.324 -1.167 1.00 92.75 79 PHE A N 1
ATOM 643 C CA . PHE A 1 79 ? 9.384 12.716 -1.405 1.00 92.75 79 PHE A CA 1
ATOM 644 C C . PHE A 1 79 ? 10.445 12.866 -2.500 1.00 92.75 79 PHE A C 1
ATOM 646 O O . PHE A 1 79 ? 10.448 13.870 -3.208 1.00 92.75 79 PHE A O 1
ATOM 653 N N . GLU A 1 80 ? 11.299 11.858 -2.670 1.00 92.44 80 GLU A N 1
ATOM 654 C CA . GLU A 1 80 ? 12.365 11.839 -3.676 1.00 92.44 80 GLU A CA 1
ATOM 655 C C . GLU A 1 80 ? 11.940 11.085 -4.952 1.00 92.44 80 GLU A C 1
ATOM 657 O O . GLU A 1 80 ? 12.714 10.922 -5.896 1.00 92.44 80 GLU A O 1
ATOM 662 N N . GLY A 1 81 ? 10.693 10.608 -5.007 1.00 91.12 81 GLY A N 1
ATOM 663 C CA . GLY A 1 81 ? 10.141 9.842 -6.118 1.00 91.12 81 GLY A CA 1
ATOM 664 C C . GLY A 1 81 ? 10.817 8.489 -6.356 1.00 91.12 81 GLY A C 1
ATOM 665 O O . GLY A 1 81 ? 10.719 7.945 -7.461 1.00 91.12 81 GLY A O 1
ATOM 666 N N . LEU A 1 82 ? 11.492 7.908 -5.360 1.00 92.44 82 LEU A N 1
ATOM 667 C CA . LEU A 1 82 ? 12.234 6.649 -5.503 1.00 92.44 82 LEU A CA 1
ATOM 668 C C . LEU A 1 82 ? 11.317 5.452 -5.770 1.00 92.44 82 LEU A C 1
ATOM 670 O O . LEU A 1 82 ? 11.750 4.469 -6.370 1.00 92.44 82 LEU A O 1
ATOM 674 N N . SER A 1 83 ? 10.042 5.548 -5.397 1.00 93.38 83 SER A N 1
ATOM 675 C CA . SER A 1 83 ? 9.026 4.531 -5.695 1.00 93.38 83 SER A CA 1
ATOM 676 C C . SER A 1 83 ? 8.626 4.449 -7.179 1.00 93.38 83 SER A C 1
ATOM 678 O O . SER A 1 83 ? 8.010 3.463 -7.580 1.00 93.38 83 SER A O 1
ATOM 680 N N . TYR A 1 84 ? 8.978 5.437 -8.016 1.00 91.00 84 TYR A N 1
ATOM 681 C CA . TYR A 1 84 ? 8.596 5.476 -9.440 1.00 91.00 84 TYR A CA 1
ATOM 682 C C . TYR A 1 84 ? 9.661 6.058 -10.383 1.00 91.00 84 TYR A C 1
ATOM 684 O O . TYR A 1 84 ? 9.374 6.293 -11.558 1.00 91.00 84 TYR A O 1
ATOM 692 N N . THR A 1 85 ? 10.888 6.274 -9.905 1.00 91.00 85 THR A N 1
ATOM 693 C CA . THR A 1 85 ? 12.031 6.703 -10.724 1.00 91.00 85 THR A CA 1
ATOM 694 C C . THR A 1 85 ? 13.276 5.885 -10.389 1.00 91.00 85 THR A C 1
ATOM 696 O O . THR A 1 85 ? 13.440 5.431 -9.260 1.00 91.00 85 THR A O 1
ATOM 699 N N . ALA A 1 86 ? 14.149 5.686 -11.376 1.00 90.88 86 ALA A N 1
ATOM 700 C CA . ALA A 1 86 ? 15.471 5.087 -11.215 1.00 90.88 86 ALA A CA 1
ATOM 701 C C . ALA A 1 86 ? 16.398 5.571 -12.340 1.00 90.88 86 ALA A C 1
ATOM 703 O O . ALA A 1 86 ? 15.920 5.961 -13.410 1.00 90.88 86 ALA A O 1
ATOM 704 N N . ASP A 1 87 ? 17.708 5.499 -12.108 1.00 90.50 87 ASP A N 1
ATOM 705 C CA . ASP A 1 87 ? 18.733 5.828 -13.112 1.00 90.50 87 ASP A CA 1
ATOM 706 C C . ASP A 1 87 ? 19.082 4.635 -14.021 1.00 90.50 87 ASP A C 1
ATOM 708 O O . ASP A 1 87 ? 19.817 4.773 -14.997 1.00 90.50 87 ASP A O 1
ATOM 712 N N . VAL A 1 88 ? 18.530 3.458 -13.722 1.00 90.19 88 VAL A N 1
ATOM 713 C CA . VAL A 1 88 ? 18.699 2.218 -14.488 1.00 90.19 88 VAL A CA 1
ATOM 714 C C . VAL A 1 88 ? 17.344 1.697 -14.974 1.00 90.19 88 VAL A C 1
ATOM 716 O O . VAL A 1 88 ? 16.310 2.071 -14.415 1.00 90.19 88 VAL A O 1
ATOM 719 N N . PRO A 1 89 ? 17.301 0.815 -15.993 1.00 91.38 89 PRO A N 1
ATOM 720 C CA . PRO A 1 89 ? 16.059 0.175 -16.405 1.00 91.38 89 PRO A CA 1
ATOM 721 C C . PRO A 1 89 ? 15.388 -0.542 -15.231 1.00 91.38 89 PRO A C 1
ATOM 723 O O . PRO A 1 89 ? 15.993 -1.382 -14.559 1.00 91.38 89 PRO A O 1
ATOM 726 N N . PHE A 1 90 ? 14.115 -0.232 -15.005 1.00 93.06 90 PHE A N 1
ATOM 727 C CA . PHE A 1 90 ? 13.375 -0.754 -13.865 1.00 93.06 90 PHE A CA 1
ATOM 728 C C . PHE A 1 90 ? 11.932 -1.105 -14.215 1.00 93.06 90 PHE A C 1
ATOM 730 O O . PHE A 1 90 ? 11.355 -0.634 -15.200 1.00 93.06 90 PHE A O 1
ATOM 737 N N . VAL A 1 91 ? 11.352 -1.935 -13.361 1.00 94.25 91 VAL A N 1
ATOM 738 C CA . VAL A 1 91 ? 9.946 -2.319 -13.355 1.00 94.25 91 VAL A CA 1
ATOM 739 C C . VAL A 1 91 ? 9.294 -1.637 -12.168 1.00 94.25 91 VAL A C 1
ATOM 741 O O . VAL A 1 91 ? 9.824 -1.677 -11.057 1.00 94.25 91 VAL A O 1
ATOM 744 N N . MET A 1 92 ? 8.147 -1.009 -12.398 1.00 95.19 92 MET A N 1
ATOM 745 C CA . MET A 1 92 ? 7.322 -0.475 -11.326 1.00 95.19 92 MET A CA 1
ATOM 746 C C . MET A 1 92 ? 6.246 -1.498 -10.967 1.00 95.19 92 MET A C 1
ATOM 748 O O . MET A 1 92 ? 5.413 -1.840 -11.806 1.00 95.19 92 MET A O 1
ATOM 752 N N . LEU A 1 93 ? 6.257 -1.975 -9.727 1.00 96.75 93 LEU A N 1
ATOM 753 C CA . LEU A 1 93 ? 5.175 -2.763 -9.149 1.00 96.75 93 LEU A CA 1
ATOM 754 C C . LEU A 1 93 ? 4.244 -1.816 -8.394 1.00 96.75 93 LEU A C 1
ATOM 756 O O . LEU A 1 93 ? 4.584 -1.346 -7.312 1.00 96.75 93 LEU A O 1
ATOM 760 N N . ASP A 1 94 ? 3.091 -1.523 -8.979 1.00 96.38 94 ASP A N 1
ATOM 761 C CA . ASP A 1 94 ? 2.123 -0.572 -8.447 1.00 96.38 94 ASP A CA 1
ATOM 762 C C . ASP A 1 94 ? 0.948 -1.302 -7.791 1.00 96.38 94 ASP A C 1
ATOM 764 O O . ASP A 1 94 ? 0.137 -1.943 -8.459 1.00 96.38 94 ASP A O 1
ATOM 768 N N . LEU A 1 95 ? 0.852 -1.204 -6.468 1.00 96.38 95 LEU A N 1
ATOM 769 C CA . LEU A 1 95 ? -0.125 -1.927 -5.661 1.00 96.38 95 LEU A CA 1
ATOM 770 C C . LEU A 1 95 ? -1.536 -1.325 -5.716 1.00 96.38 95 LEU A C 1
ATOM 772 O O . LEU A 1 95 ? -2.407 -1.811 -5.001 1.00 96.38 95 LEU A O 1
ATOM 776 N N . VAL A 1 96 ? -1.801 -0.328 -6.571 1.00 95.19 96 VAL A N 1
ATOM 777 C CA . VAL A 1 96 ? -3.088 0.388 -6.697 1.00 95.19 96 VAL A CA 1
ATOM 778 C C . VAL A 1 96 ? -4.340 -0.503 -6.701 1.00 95.19 96 VAL A C 1
ATOM 780 O O . VAL A 1 96 ? -5.381 -0.071 -6.222 1.00 95.19 96 VAL A O 1
ATOM 783 N N . ASN A 1 97 ? -4.262 -1.743 -7.192 1.00 95.50 97 ASN A N 1
ATOM 784 C CA . ASN A 1 97 ? -5.399 -2.668 -7.261 1.00 95.50 97 ASN A CA 1
ATOM 785 C C . ASN A 1 97 ? -5.535 -3.608 -6.042 1.00 95.50 97 ASN A C 1
ATOM 787 O O . ASN A 1 97 ? -6.501 -4.364 -5.958 1.00 95.50 97 ASN A O 1
ATOM 791 N N . MET A 1 98 ? -4.598 -3.582 -5.091 1.00 95.38 98 MET A N 1
ATOM 792 C CA . MET A 1 98 ? -4.599 -4.410 -3.879 1.00 95.38 98 MET A CA 1
ATOM 793 C C . MET A 1 98 ? -4.942 -3.564 -2.650 1.00 95.38 98 MET A C 1
ATOM 795 O O . MET A 1 98 ? -4.068 -3.228 -1.850 1.00 95.38 98 MET A O 1
ATOM 799 N N . ARG A 1 99 ? -6.225 -3.209 -2.515 1.00 96.00 99 ARG A N 1
ATOM 800 C CA . ARG A 1 99 ? -6.737 -2.255 -1.509 1.00 96.00 99 ARG A CA 1
ATOM 801 C C . ARG A 1 99 ? -7.727 -2.837 -0.502 1.00 96.00 99 ARG A C 1
ATOM 803 O O . ARG A 1 99 ? -8.392 -2.092 0.209 1.00 96.00 99 ARG A O 1
ATOM 810 N N . ALA A 1 100 ? -7.880 -4.158 -0.446 1.00 96.69 100 ALA A N 1
ATOM 811 C CA . ALA A 1 100 ? -8.840 -4.763 0.470 1.00 96.69 100 ALA A CA 1
ATOM 812 C C . ALA A 1 100 ? -8.458 -4.498 1.938 1.00 96.69 100 ALA A C 1
ATOM 814 O O . ALA A 1 100 ? -7.304 -4.687 2.335 1.00 96.69 100 ALA A O 1
ATOM 815 N N . ILE A 1 101 ? -9.455 -4.100 2.732 1.00 97.62 101 ILE A N 1
ATOM 816 C CA . ILE A 1 101 ? -9.360 -3.885 4.176 1.00 97.62 101 ILE A CA 1
ATOM 817 C C . ILE A 1 101 ? -10.462 -4.708 4.847 1.00 97.62 101 ILE A C 1
ATOM 819 O O . ILE A 1 101 ? -11.643 -4.519 4.560 1.00 97.62 101 ILE A O 1
ATOM 823 N N . ASP A 1 102 ? -10.079 -5.616 5.739 1.00 97.38 102 ASP A N 1
ATOM 824 C CA . ASP A 1 102 ? -10.999 -6.449 6.517 1.00 97.38 102 ASP A CA 1
ATOM 825 C C . ASP A 1 102 ? -10.823 -6.166 8.009 1.00 97.38 102 ASP A C 1
ATOM 827 O O . ASP A 1 102 ? -9.734 -6.338 8.550 1.00 97.38 102 ASP A O 1
ATOM 831 N N . VAL A 1 103 ? -11.884 -5.707 8.671 1.00 97.94 103 VAL A N 1
ATOM 832 C CA . VAL A 1 103 ? -11.859 -5.227 10.059 1.00 97.94 103 VAL A CA 1
ATOM 833 C C . VAL A 1 103 ? -12.615 -6.201 10.953 1.00 97.94 103 VAL A C 1
ATOM 835 O O . VAL A 1 103 ? -13.825 -6.386 10.815 1.00 97.94 103 VAL A O 1
ATOM 838 N N . ASN A 1 104 ? -11.918 -6.752 11.941 1.00 97.50 104 ASN A N 1
ATOM 839 C CA . ASN A 1 104 ? -12.488 -7.575 12.994 1.00 97.50 104 ASN A CA 1
ATOM 840 C C . ASN A 1 104 ? -12.579 -6.773 14.299 1.00 97.50 104 ASN A C 1
ATOM 842 O O . ASN A 1 104 ? -11.615 -6.659 15.059 1.00 97.50 104 ASN A O 1
ATOM 846 N N . VAL A 1 105 ? -13.771 -6.237 14.572 1.00 97.06 105 VAL A N 1
ATOM 847 C CA . VAL A 1 105 ? -14.039 -5.414 15.764 1.00 97.06 105 VAL A CA 1
ATOM 848 C C . VAL A 1 105 ? -13.877 -6.215 17.060 1.00 97.06 105 VAL A C 1
ATOM 850 O O . VAL A 1 105 ? -13.322 -5.697 18.027 1.00 97.06 105 VAL A O 1
ATOM 853 N N . ALA A 1 106 ? -14.305 -7.482 17.078 1.00 96.81 106 ALA A N 1
ATOM 854 C CA . ALA A 1 106 ? -14.236 -8.331 18.269 1.00 96.81 106 ALA A CA 1
ATOM 855 C C . ALA A 1 106 ? -12.785 -8.589 18.703 1.00 96.81 106 ALA A C 1
ATOM 857 O O . ALA A 1 106 ? -12.457 -8.472 19.882 1.00 96.81 106 ALA A O 1
ATOM 858 N N . ASN A 1 107 ? -11.909 -8.867 17.735 1.00 97.44 107 ASN A N 1
ATOM 859 C CA . ASN A 1 107 ? -10.491 -9.123 17.979 1.00 97.44 107 ASN A CA 1
ATOM 860 C C . ASN A 1 107 ? -9.638 -7.849 17.981 1.00 97.44 107 ASN A C 1
ATOM 862 O O . ASN A 1 107 ? -8.451 -7.925 18.283 1.00 97.44 107 ASN A O 1
ATOM 866 N N . ARG A 1 108 ? -10.223 -6.689 17.651 1.00 97.44 108 ARG A N 1
ATOM 867 C CA . ARG A 1 108 ? -9.520 -5.408 17.481 1.00 97.44 108 ARG A CA 1
ATOM 868 C C . ARG A 1 108 ? -8.347 -5.526 16.508 1.00 97.44 108 ARG A C 1
ATOM 870 O O . ARG A 1 108 ? -7.269 -4.983 16.748 1.00 97.44 108 ARG A O 1
ATOM 877 N N . THR A 1 109 ? -8.573 -6.209 15.391 1.00 97.69 109 THR A N 1
ATOM 878 C CA . THR A 1 109 ? -7.577 -6.367 14.329 1.00 97.69 109 THR A CA 1
ATOM 879 C C . THR A 1 109 ? -8.136 -5.969 12.973 1.00 97.69 109 THR A C 1
ATOM 881 O O . THR A 1 109 ? -9.341 -6.060 12.741 1.00 97.69 109 THR A O 1
ATOM 884 N N . ALA A 1 110 ? -7.269 -5.547 12.057 1.00 97.62 110 ALA A N 1
ATOM 885 C CA . ALA A 1 110 ? -7.621 -5.384 10.654 1.00 97.62 110 ALA A CA 1
ATOM 886 C C . ALA A 1 110 ? -6.542 -5.957 9.734 1.00 97.62 110 ALA A C 1
ATOM 888 O O . ALA A 1 110 ? -5.351 -5.770 9.967 1.00 97.62 110 ALA A O 1
ATOM 889 N N . TRP A 1 111 ? -6.961 -6.640 8.673 1.00 96.81 111 TRP A N 1
ATOM 890 C CA . TRP A 1 111 ? -6.091 -7.045 7.575 1.00 96.81 111 TRP A CA 1
ATOM 891 C C . TRP A 1 111 ? -6.139 -5.993 6.481 1.00 96.81 111 TRP A C 1
ATOM 893 O O . TRP A 1 111 ? -7.220 -5.664 6.001 1.00 96.81 111 TRP A O 1
ATOM 903 N N . VAL A 1 112 ? -4.977 -5.486 6.076 1.00 96.75 112 VAL A N 1
ATOM 904 C CA . VAL A 1 112 ? -4.869 -4.396 5.100 1.00 96.75 112 VAL A CA 1
ATOM 905 C C . VAL A 1 112 ? -3.942 -4.826 3.970 1.00 96.75 112 VAL A C 1
ATOM 907 O O . VAL A 1 112 ? -2.820 -5.273 4.211 1.00 96.75 112 VAL A O 1
ATOM 910 N N . GLN A 1 113 ? -4.411 -4.738 2.727 1.00 95.94 113 GLN A N 1
ATOM 911 C CA . GLN A 1 113 ? -3.555 -4.969 1.566 1.00 95.94 113 GLN A CA 1
ATOM 912 C C . GLN A 1 113 ? -2.627 -3.774 1.309 1.00 95.94 113 GLN A C 1
ATOM 914 O O . GLN A 1 113 ? -2.934 -2.636 1.653 1.00 95.94 113 GLN A O 1
ATOM 919 N N . GLY A 1 114 ? -1.471 -4.047 0.701 1.00 94.12 114 GLY A N 1
ATOM 920 C CA . GLY A 1 114 ? -0.375 -3.082 0.617 1.00 94.12 114 GLY A CA 1
ATOM 921 C C . GLY A 1 114 ? -0.621 -1.850 -0.254 1.00 94.12 114 GLY A C 1
ATOM 922 O O . GLY A 1 114 ? 0.176 -0.933 -0.163 1.00 94.12 114 GLY A O 1
ATOM 923 N N . GLY A 1 115 ? -1.667 -1.812 -1.082 1.00 96.19 115 GLY A N 1
ATOM 924 C CA . GLY A 1 115 ? -2.012 -0.638 -1.891 1.00 96.19 115 GLY A CA 1
ATOM 925 C C . GLY A 1 115 ? -3.085 0.265 -1.289 1.00 96.19 115 GLY A C 1
ATOM 926 O O . GLY A 1 115 ? -3.520 1.210 -1.950 1.00 96.19 115 GLY A O 1
ATOM 927 N N . ALA A 1 116 ? -3.591 -0.082 -0.101 1.00 97.62 116 ALA A N 1
ATOM 928 C CA . ALA A 1 116 ? -4.597 0.709 0.590 1.00 97.62 116 ALA A CA 1
ATOM 929 C C . ALA A 1 116 ? -4.007 2.033 1.092 1.00 97.62 116 ALA A C 1
ATOM 931 O O . ALA A 1 116 ? -2.850 2.103 1.509 1.00 97.62 116 ALA A O 1
ATOM 932 N N . LEU A 1 117 ? -4.833 3.072 1.109 1.00 98.12 117 LEU A N 1
ATOM 933 C CA . LEU A 1 117 ? -4.470 4.399 1.594 1.00 98.12 117 LEU A CA 1
ATOM 934 C C . LEU A 1 117 ? -4.922 4.602 3.047 1.00 98.12 117 LEU A C 1
ATOM 936 O O . LEU A 1 117 ? -5.904 4.006 3.496 1.00 98.12 117 LEU A O 1
ATOM 940 N N . LEU A 1 118 ? -4.249 5.489 3.786 1.00 97.88 118 LEU A N 1
ATOM 941 C CA . LEU A 1 118 ? -4.608 5.806 5.175 1.00 97.88 118 LEU A CA 1
ATOM 942 C C . LEU A 1 118 ? -6.064 6.274 5.301 1.00 97.88 118 LEU A C 1
ATOM 944 O O . LEU A 1 118 ? -6.763 5.869 6.225 1.00 97.88 118 LEU A O 1
ATOM 948 N N . GLY A 1 119 ? -6.559 7.065 4.343 1.00 98.06 119 GLY A N 1
ATOM 949 C CA . GLY A 1 119 ? -7.956 7.502 4.332 1.00 98.06 119 GLY A CA 1
ATOM 950 C C . GLY A 1 119 ? -8.950 6.349 4.180 1.00 98.06 119 GLY A C 1
ATOM 951 O O . GLY A 1 119 ? -9.964 6.319 4.876 1.00 98.06 119 GLY A O 1
ATOM 952 N N . GLU A 1 120 ? -8.645 5.376 3.316 1.00 98.38 120 GLU A N 1
ATOM 953 C CA . GLU A 1 120 ? -9.466 4.172 3.129 1.00 98.38 120 GLU A CA 1
ATOM 954 C C . GLU A 1 120 ? -9.475 3.324 4.408 1.00 98.38 120 GLU A C 1
ATOM 956 O O . GLU A 1 120 ? -10.529 2.835 4.821 1.00 98.38 120 GLU A O 1
ATOM 961 N N . LEU A 1 121 ? -8.323 3.203 5.076 1.00 98.00 121 LEU A N 1
ATOM 962 C CA . LEU A 1 121 ? -8.196 2.517 6.359 1.00 98.00 121 LEU A CA 1
ATOM 963 C C . LEU A 1 121 ? -9.054 3.177 7.444 1.00 98.00 121 LEU A C 1
ATOM 965 O O . LEU A 1 121 ? -9.863 2.497 8.077 1.00 98.00 121 LEU A O 1
ATOM 969 N N . TYR A 1 122 ? -8.913 4.490 7.637 1.00 98.00 122 TYR A N 1
ATOM 970 C CA . TYR A 1 122 ? -9.682 5.232 8.638 1.00 98.00 122 TYR A CA 1
ATOM 971 C C . TYR A 1 122 ? -11.181 5.127 8.387 1.00 98.00 122 TYR A C 1
ATOM 973 O O . TYR A 1 122 ? -11.932 4.793 9.302 1.00 98.00 122 TYR A O 1
ATOM 981 N N . TYR A 1 123 ? -11.600 5.341 7.139 1.00 98.31 123 TYR A N 1
ATOM 982 C CA . TYR A 1 123 ? -13.001 5.249 6.752 1.00 98.31 123 TYR A CA 1
ATOM 983 C C . TYR A 1 123 ? -13.558 3.839 6.974 1.00 98.31 123 TYR A C 1
ATOM 985 O O . TYR A 1 123 ? -14.645 3.668 7.518 1.00 98.31 123 TYR A O 1
ATOM 993 N N . THR A 1 124 ? -12.806 2.797 6.616 1.00 98.31 124 THR A N 1
ATOM 994 C CA . THR A 1 124 ? -13.274 1.415 6.794 1.00 98.31 124 THR A CA 1
ATOM 995 C C . THR A 1 124 ? -13.416 1.049 8.272 1.00 98.31 124 THR A C 1
ATOM 997 O O . THR A 1 124 ? -14.377 0.370 8.634 1.00 98.31 124 THR A O 1
ATOM 1000 N N . ILE A 1 125 ? -12.509 1.514 9.140 1.00 98.19 125 ILE A N 1
ATOM 1001 C CA . ILE A 1 125 ? -12.625 1.321 10.594 1.00 98.19 125 ILE A CA 1
ATOM 1002 C C . ILE A 1 125 ? -13.860 2.055 11.131 1.00 98.19 125 ILE A C 1
ATOM 1004 O O . ILE A 1 125 ? -14.664 1.433 11.829 1.00 98.19 125 ILE A O 1
ATOM 1008 N N . SER A 1 126 ? -14.057 3.328 10.764 1.00 97.25 126 SER A N 1
ATOM 1009 C CA . SER A 1 126 ? -15.187 4.127 11.261 1.00 97.25 126 SER A CA 1
ATOM 1010 C C . SER A 1 126 ? -16.540 3.563 10.827 1.00 97.25 126 SER A C 1
ATOM 1012 O O . SER A 1 126 ? -17.501 3.608 11.582 1.00 97.25 126 SER A O 1
ATOM 1014 N N . GLN A 1 127 ? -16.620 2.946 9.644 1.00 98.25 127 GLN A N 1
ATOM 1015 C CA . GLN A 1 127 ? -17.839 2.270 9.179 1.00 98.25 127 GLN A CA 1
ATOM 1016 C C . GLN A 1 127 ? -18.194 1.010 9.989 1.00 98.25 127 GLN A C 1
ATOM 1018 O O . GLN A 1 127 ? -19.288 0.465 9.831 1.00 98.25 127 GLN A O 1
ATOM 1023 N N . LYS A 1 128 ? -17.275 0.497 10.815 1.00 97.50 128 LYS A N 1
ATOM 1024 C CA . LYS A 1 128 ? -17.472 -0.717 11.622 1.00 97.50 128 LYS A CA 1
ATOM 1025 C C . LYS A 1 128 ? -17.613 -0.428 13.110 1.00 97.50 128 LYS A C 1
ATOM 1027 O O . LYS A 1 128 ? -18.173 -1.259 13.823 1.00 97.50 128 LYS A O 1
ATOM 1032 N N . THR A 1 129 ? -17.076 0.690 13.591 1.00 96.31 129 THR A N 1
ATOM 1033 C CA . THR A 1 129 ? -17.070 1.041 15.012 1.00 96.31 129 THR A CA 1
ATOM 1034 C C . THR A 1 129 ? -16.666 2.497 15.228 1.00 96.31 129 THR A C 1
ATOM 1036 O O . THR A 1 129 ? -15.751 2.997 14.580 1.00 96.31 129 THR A O 1
ATOM 1039 N N . ASP A 1 130 ? -17.281 3.133 16.224 1.00 95.38 130 ASP A N 1
ATOM 1040 C CA . ASP A 1 130 ? -16.939 4.487 16.677 1.00 95.38 130 ASP A CA 1
ATOM 1041 C C . ASP A 1 130 ? -15.882 4.497 17.798 1.00 95.38 130 ASP A C 1
ATOM 1043 O O . ASP A 1 130 ? -15.530 5.551 18.325 1.00 95.38 130 ASP A O 1
ATOM 1047 N N . THR A 1 131 ? -15.401 3.321 18.223 1.00 96.12 131 THR A N 1
ATOM 1048 C CA . THR A 1 131 ? -14.494 3.177 19.377 1.00 96.12 131 THR A CA 1
ATOM 1049 C C . THR A 1 131 ? -13.137 2.579 19.034 1.00 96.12 131 THR A C 1
ATOM 1051 O O . THR A 1 131 ? -12.281 2.507 19.914 1.00 96.12 131 THR A O 1
ATOM 1054 N N . LEU A 1 132 ? -12.894 2.157 17.789 1.00 97.31 132 LEU A N 1
ATOM 1055 C CA . LEU A 1 132 ? -11.562 1.726 17.357 1.00 97.31 132 LEU A CA 1
ATOM 1056 C C . LEU A 1 132 ? -10.935 2.738 16.404 1.00 97.31 132 LEU A C 1
ATOM 1058 O O . LEU A 1 132 ? -11.626 3.361 15.606 1.00 97.31 132 LEU A O 1
ATOM 1062 N N . TYR A 1 133 ? -9.615 2.872 16.473 1.00 96.00 133 TYR A N 1
ATOM 1063 C CA . TYR A 1 133 ? -8.839 3.714 15.565 1.00 96.00 133 TYR A CA 1
ATOM 1064 C C . TYR A 1 133 ? -7.448 3.125 15.328 1.00 96.00 133 TYR A C 1
ATOM 1066 O O . TYR A 1 133 ? -6.974 2.295 16.107 1.00 96.00 133 TYR A O 1
ATOM 1074 N N . PHE A 1 134 ? -6.780 3.566 14.263 1.00 96.44 134 PHE A N 1
ATOM 1075 C CA . PHE A 1 134 ? -5.381 3.241 14.002 1.00 96.44 134 PHE A CA 1
ATOM 1076 C C . PHE A 1 134 ? -4.527 4.520 14.053 1.00 96.44 134 PHE A C 1
ATOM 1078 O O . PHE A 1 134 ? -4.858 5.466 13.338 1.00 96.44 134 PHE A O 1
ATOM 1085 N N . PRO A 1 135 ? -3.474 4.594 14.891 1.00 94.62 135 PRO A N 1
ATOM 1086 C CA . PRO A 1 135 ? -2.610 5.769 14.970 1.00 94.62 135 PRO A CA 1
ATOM 1087 C C . PRO A 1 135 ? -1.648 5.811 13.774 1.00 94.62 135 PRO A C 1
ATOM 1089 O O . PRO A 1 135 ? -0.712 5.018 13.694 1.00 94.62 135 PRO A O 1
ATOM 1092 N N . ALA A 1 136 ? -1.894 6.726 12.841 1.00 94.94 136 ALA A N 1
ATOM 1093 C CA . ALA A 1 136 ? -1.051 6.976 11.676 1.00 94.94 136 ALA A CA 1
ATOM 1094 C C . ALA A 1 136 ? -1.180 8.444 11.221 1.00 94.94 136 ALA A C 1
ATOM 1096 O O . ALA A 1 136 ? -1.817 9.263 11.887 1.00 94.94 136 ALA A O 1
ATOM 1097 N N . GLY A 1 137 ? -0.579 8.781 10.078 1.00 93.12 137 GLY A N 1
ATOM 1098 C CA . GLY A 1 137 ? -0.495 10.150 9.583 1.00 93.12 137 GLY A CA 1
ATOM 1099 C C . GLY A 1 137 ? -1.842 10.764 9.181 1.00 93.12 137 GLY A C 1
ATOM 1100 O O . GLY A 1 137 ? -2.825 10.082 8.894 1.00 93.12 137 GLY A O 1
ATOM 1101 N N . ILE A 1 138 ? -1.873 12.092 9.098 1.00 94.06 138 ILE A N 1
ATOM 1102 C CA . ILE A 1 138 ? -3.089 12.866 8.789 1.00 94.06 138 ILE A CA 1
ATOM 1103 C C . ILE A 1 138 ? -3.456 12.888 7.295 1.00 94.06 138 ILE A C 1
ATOM 1105 O O . ILE A 1 138 ? -4.576 13.241 6.928 1.00 94.06 138 ILE A O 1
ATOM 1109 N N . TRP A 1 139 ? -2.515 12.542 6.414 1.00 94.50 139 TRP A N 1
ATOM 1110 C CA . TRP A 1 139 ? -2.687 12.657 4.968 1.00 94.50 139 TRP A CA 1
ATOM 1111 C C . TRP A 1 139 ? -3.376 11.416 4.397 1.00 94.50 139 TRP A C 1
ATOM 1113 O O . TRP A 1 139 ? -2.762 10.364 4.240 1.00 94.50 139 TRP A O 1
ATOM 1123 N N . ALA A 1 140 ? -4.652 11.561 4.032 1.00 96.56 140 ALA A N 1
ATOM 1124 C CA . ALA A 1 140 ? -5.494 10.463 3.555 1.00 96.56 140 ALA A CA 1
ATOM 1125 C C . ALA A 1 140 ? -4.957 9.742 2.302 1.00 96.56 140 ALA A C 1
ATOM 1127 O O . ALA A 1 140 ? -5.237 8.559 2.128 1.00 96.56 140 ALA A O 1
ATOM 1128 N N . GLY A 1 141 ? -4.200 10.442 1.446 1.00 96.25 141 GLY A N 1
ATOM 1129 C CA . GLY A 1 141 ? -3.614 9.901 0.212 1.00 96.25 141 GLY A CA 1
ATOM 1130 C C . GLY A 1 141 ? -2.321 9.102 0.402 1.00 96.25 141 GLY A C 1
ATOM 1131 O O . GLY A 1 141 ? -1.827 8.508 -0.554 1.00 96.25 141 GLY A O 1
ATOM 1132 N N . VAL A 1 142 ? -1.763 9.072 1.615 1.00 97.19 142 VAL A N 1
ATOM 1133 C CA . VAL A 1 142 ? -0.553 8.299 1.908 1.00 97.19 142 VAL A CA 1
ATOM 1134 C C . VAL A 1 142 ? -0.884 6.811 1.893 1.00 97.19 142 VAL A C 1
ATOM 1136 O O . VAL A 1 142 ? -1.862 6.370 2.495 1.00 97.19 142 VAL A O 1
ATOM 1139 N N . GLY A 1 143 ? -0.046 6.039 1.209 1.00 97.12 143 GLY A N 1
ATOM 1140 C CA . GLY A 1 143 ? -0.148 4.587 1.165 1.00 97.12 143 GLY A CA 1
ATOM 1141 C C . GLY A 1 143 ? 0.272 3.930 2.480 1.00 97.12 143 GLY A C 1
ATOM 1142 O O . GLY A 1 143 ? 1.288 4.306 3.071 1.00 97.12 143 GLY A O 1
ATOM 1143 N N . VAL A 1 144 ? -0.500 2.941 2.929 1.00 96.50 144 VAL A N 1
ATOM 1144 C CA . VAL A 1 144 ? -0.291 2.224 4.193 1.00 96.50 144 VAL A CA 1
ATOM 1145 C C . VAL A 1 144 ? 1.054 1.496 4.214 1.00 96.50 144 VAL A C 1
ATOM 1147 O O . VAL A 1 144 ? 1.755 1.535 5.226 1.00 96.50 144 VAL A O 1
ATOM 1150 N N . SER A 1 145 ? 1.441 0.827 3.126 1.00 94.69 145 SER A N 1
ATOM 1151 C CA . SER A 1 145 ? 2.650 -0.006 3.119 1.00 94.69 145 SER A CA 1
ATOM 1152 C C . SER A 1 145 ? 3.926 0.830 3.191 1.00 94.69 145 SER A C 1
ATOM 1154 O O . SER A 1 145 ? 4.799 0.546 4.013 1.00 94.69 145 SER A O 1
ATOM 1156 N N . GLY A 1 146 ? 4.004 1.900 2.392 1.00 94.38 146 GLY A N 1
ATOM 1157 C CA . GLY A 1 146 ? 5.117 2.846 2.432 1.00 94.38 146 GLY A CA 1
ATOM 1158 C C . GLY A 1 146 ? 5.234 3.503 3.806 1.00 94.38 146 GLY A C 1
ATOM 1159 O O . GLY A 1 146 ? 6.304 3.467 4.412 1.00 94.38 146 GLY A O 1
ATOM 1160 N N . PHE A 1 147 ? 4.116 4.007 4.338 1.00 95.56 147 PHE A N 1
ATOM 1161 C CA . PHE A 1 147 ? 4.063 4.676 5.639 1.00 95.56 147 PHE A CA 1
ATOM 1162 C C . PHE A 1 147 ? 4.565 3.789 6.784 1.00 95.56 147 PHE A C 1
ATOM 1164 O O . PHE A 1 147 ? 5.454 4.193 7.530 1.00 95.56 147 PHE A O 1
ATOM 1171 N N . LEU A 1 148 ? 4.044 2.564 6.897 1.00 94.38 148 LEU A N 1
ATOM 1172 C CA . LEU A 1 148 ? 4.410 1.655 7.985 1.00 94.38 148 LEU A CA 1
ATOM 1173 C C . LEU A 1 148 ? 5.828 1.106 7.846 1.00 94.38 148 LEU A C 1
ATOM 1175 O O . LEU A 1 148 ? 6.508 0.918 8.852 1.00 94.38 148 LEU A O 1
ATOM 1179 N N . SER A 1 149 ? 6.298 0.868 6.619 1.00 93.81 149 SER A N 1
ATOM 1180 C CA . SER A 1 149 ? 7.679 0.423 6.398 1.00 93.81 149 SER A CA 1
ATOM 1181 C C . SER A 1 149 ? 8.713 1.475 6.821 1.00 93.81 149 SER A C 1
ATOM 1183 O O . SER A 1 149 ? 9.806 1.115 7.250 1.00 93.81 149 SER A O 1
ATOM 1185 N N . GLY A 1 150 ? 8.346 2.761 6.765 1.00 92.62 150 GLY A N 1
ATOM 1186 C CA . GLY A 1 150 ? 9.141 3.879 7.274 1.00 92.62 150 GLY A CA 1
ATOM 1187 C C . GLY A 1 150 ? 8.975 4.152 8.775 1.00 92.62 150 GLY A C 1
ATOM 1188 O O . GLY A 1 150 ? 9.560 5.108 9.276 1.00 92.62 150 GLY A O 1
ATOM 1189 N N . GLY A 1 151 ? 8.178 3.350 9.492 1.00 89.25 151 GLY A N 1
ATOM 1190 C CA . GLY A 1 151 ? 7.869 3.498 10.919 1.00 89.25 151 GLY A CA 1
ATOM 1191 C C . GLY A 1 151 ? 6.505 4.136 11.183 1.00 89.25 151 GLY A C 1
ATOM 1192 O O . GLY A 1 151 ? 5.733 3.611 11.984 1.00 89.25 151 GLY A O 1
ATOM 1193 N N . GLY A 1 152 ? 6.182 5.210 10.463 1.00 80.62 152 GLY A N 1
ATOM 1194 C CA . GLY A 1 152 ? 4.971 6.001 10.681 1.00 80.62 152 GLY A CA 1
ATOM 1195 C C . GLY A 1 152 ? 5.056 6.908 11.917 1.00 80.62 152 GLY A C 1
ATOM 1196 O O . GLY A 1 152 ? 5.765 6.611 12.879 1.00 80.62 152 GLY A O 1
ATOM 1197 N N . CYS A 1 153 ? 4.346 8.036 11.883 1.00 58.94 153 CYS A N 1
ATOM 1198 C CA . CYS A 1 153 ? 4.130 8.914 13.033 1.00 58.94 153 CYS A CA 1
ATOM 1199 C C . CYS A 1 153 ? 2.741 9.556 13.004 1.00 58.94 153 CYS A C 1
ATOM 1201 O O . CYS A 1 153 ? 2.207 9.783 11.891 1.00 58.94 153 CYS A O 1
#

pLDDT: mean 85.38, std 16.93, range [40.22, 98.38]

Nearest PDB structures (foldseek):
  8ate-assembly1_A  TM=9.626E-01  e=9.053E-11  Citrus sinensis
  3vte-assembly1_A  TM=8.996E-01  e=8.480E-11  Cannabis sativa
  6jqh-assembly2_B  TM=9.654E-01  e=3.816E-10  Morus alba
  6jqh-assembly1_A  TM=9.632E-01  e=2.261E-10  Morus alba
  7yav-assembly1_B  TM=9.416E-01  e=3.348E-10  Morus alba

Solvent-accessible surface area (backbone atoms only — not comparable to full-atom values): 9146 Å² total; per-residue (Å²): 142,88,85,72,84,78,76,66,43,76,42,46,79,43,64,88,78,88,77,87,91,81,81,80,72,79,72,66,47,74,79,66,67,80,65,88,88,68,97,85,59,65,58,56,62,33,81,44,67,37,75,48,73,68,51,51,55,43,50,54,52,38,31,58,75,71,70,33,47,79,24,65,26,43,45,68,73,46,90,85,40,59,36,66,43,53,99,58,71,24,33,29,43,33,26,70,58,29,48,59,71,50,78,39,76,90,78,36,33,30,42,47,36,55,19,22,28,41,38,58,52,53,51,56,42,52,78,76,34,94,38,51,45,71,97,56,63,89,55,44,66,37,12,45,42,61,40,51,76,73,65,60,94

Foldseek 3Di:
DDDDPQQADEFAEDEDDDDDLDPPDDPPLVVFQDADDDPPDQFARGEAADQDPVSVSVVVVNCVVVVAAEQEAALQPPPVSSNGGDPDHHYHYYPCNFADWAADPVNSYIYGGQNHFPLNVQVVVVVVDPRYDHDFDPDRSHTPNVQVVVPGD

=== Feature glossary ===
The record interleaves many kinds of information about one protein. Here is each kind framed as the question it answers.

Q: What does the local fold look like, residue by residue?
A: A 3Di character summarizes, for each residue, the relative orientation of the Cα frame of its nearest spatial neighbor. Because it encodes fold topology rather than chemistry, 3Di alignments detect remote structural similarity that sequence alignment misses.

Q: Which residues are in helices, strands, or loops?
A: Secondary structure is the local, repeating backbone conformation. DSSP classifies it into eight states by reading the hydrogen-bond network: three helix types (H, G, I), two β types (E, B), two non-regular types (T, S), and unstructured coil (-).

Q: How big and how compact is the whole molecule?
A: Three whole-structure scalars: the radius of gyration (RMS distance of Cα from centroid, in Å), the count of Cα–Cα contacts (pairs closer than 8 Å and separated by more than four residues in sequence — i.e. tertiary, not local, contacts), and the bounding-box dimensions. Together they distinguish compact globular folds from extended fibres or disordered chains.

Q: How confident is the AlphaFold model at each residue?
A: For AlphaFold models, the B-factor field carries pLDDT — the model's own estimate of local accuracy on a 0–100 scale. Regions with pLDDT<50 should be treated as essentially unmodeled; they often correspond to intrinsically disordered segments.

Q: What family and function is it annotated with?
A: Functional annotations link the protein to curated databases. InterPro entries identify conserved domains and families by matching the sequence against member-database signatures (Pfam, PROSITE, CDD, …). Gene Ontology (GO) terms describe molecular functi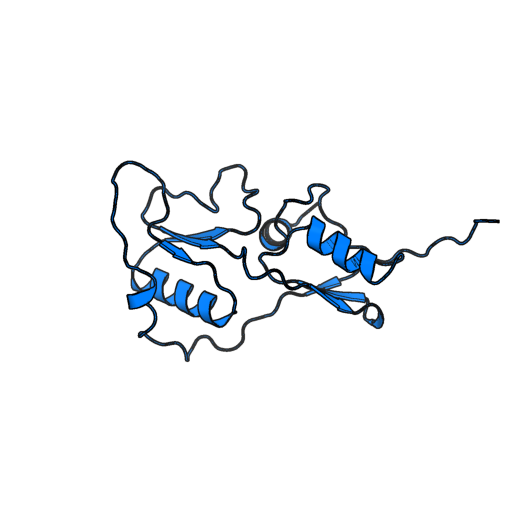on, biological process, and cellular component in a controlled vocabulary. CATH places the structure in a hierarchical fold classification (Class/Architecture/Topology/Homologous-superfamily). The organism is the source species.

Q: What known structures does this most resemble?
A: Nearest PDB neighbors are the top structural matches found by Foldseek when searching this structure against the entire Protein Data Bank. Each hit reports a TM-score (0 to 1; >0.5 almost always implies the same fold) and an E-value. These are *structural* homologs — they may share no detectable sequence similarity.

Q: Which residues are buried vs exposed?
A: Solvent-accessible surface area (SASA) is the area in Å² traced out by the centre of a 1.4 Å probe sphere (a water molecule) rolled over the protein's van der Waals surface (Shrake–Rupley / Lee–Richards construction). Buried residues have near-zero SASA; fully exposed residues can exceed 200 Å². The total SASA scales roughly with the number of surface residues.

Q: What are the backbone torsion angles?
A: φ (phi) and ψ (psi) are the two rotatable backbone dihedrals per residue: φ is the C(i-1)–N–Cα–C torsion, ψ is the N–Cα–C–N(i+1) torsion, both in degrees on (−180°, 180°]. α-helical residues cluster near (−60°, −45°); β-strand residues near (−120°, +130°). A Ramachandran plot is simply a scatter of (φ, ψ) for every residue.

Q: Are the domains correctly placed relative to each other?
A: Predicted aligned error is AlphaFold's pairwise confidence. Unlike pLDDT (per-residue), PAE is per-residue-pair and captures whether two parts of the structure are correctly placed relative to each other. Units are ångströms of expected positional error.

Q: What if only a Cα trace is available?
A: P-SEA three-state annotation labels each residue as helix, strand, or coil based purely on the geometry of the Cα trace. It serves as a fallback when the full backbone (and thus DSSP) is unavailable.

Q: What is the amino-acid chain?
A: This is the polypeptide sequence — one letter per residue, N-terminus first. Length ranges from a few dozen residues for small domains to over a thousand for large multi-domain proteins.

Q: What do the rendered images show?
A: The six renders are orthographic views along the three Cartesian axes in both directions. Representation (cartoon, sticks, or surface) and color scheme (sequence-rainbow or by-chain) vary across proteins so the training set covers all the common visualization conventions.

Q: What do the diagnostic plots show?
A: Plot images: a contact map (which residues are close in 3D, as an N×N binary image), a Ramachandran scatter (backbone torsion angles, revealing secondary-structure composition at a glance), and — for AlphaFold structures — a PAE heatmap (pairwise prediction confidence).

Q: How mobile is each atom in the crystal?
A: B-factor (Debye–Waller factor) reflects atomic displacement in the crystal lattice. It is an experimental observable (units Å²), not a prediction; low values mean the atom is pinned down, high values mean it moves or is heterogeneous across the crystal.

Q: Where is each backbone atom in 3D?
A: The mmCIF table is the protein's shape written out atom by atom. For each backbone N, Cα, C, and carbonyl O, it records an (x, y, z) coordinate triple in Å plus the residue type, chain letter, and residue number.